Protein AF-A0A9D0QTM8-F1 (afdb_monomer)

Foldseek 3Di:
DVVVVVVVVLVVQLVVLVVQLVVLVVLLCCLVPPVLVVLVVVLVVQVVCVVVPNHDPVVSVVSVVVSVVSVVSSVVSVVSNVVSVVSNCVSVVNDDPPDD

Sequence (100 aa):
FTLHQQQLQVAAEIGRALSDYRRSAEQAVLFKSGIIPQASQTVASMLAGYQVNKVDFLNLVRSQITLYNYETQYWKALSESRQALARLVSAVGEEDIYEK

Structure (mmCIF, N/CA/C/O backbone):
data_AF-A0A9D0QTM8-F1
#
_entry.id   AF-A0A9D0QTM8-F1
#
loop_
_atom_site.group_PDB
_atom_site.id
_atom_site.type_symbol
_atom_site.label_atom_id
_atom_site.label_alt_id
_atom_site.label_comp_id
_atom_site.label_asym_id
_atom_site.label_entity_id
_atom_site.label_seq_id
_atom_site.pdbx_PDB_ins_code
_atom_site.Cartn_x
_atom_site.Cartn_y
_atom_site.Cartn_z
_atom_site.occupancy
_atom_site.B_iso_or_equiv
_atom_site.auth_seq_id
_atom_site.auth_comp_id
_atom_site.auth_asym_id
_atom_site.auth_atom_id
_atom_site.pdbx_PDB_model_num
ATOM 1 N N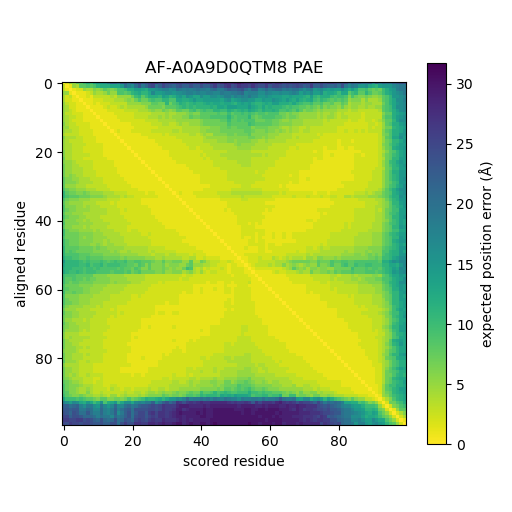 . PHE A 1 1 ? 32.689 6.610 -30.155 1.00 61.38 1 PHE A N 1
ATOM 2 C CA . PHE A 1 1 ? 32.700 6.572 -28.676 1.00 61.38 1 PHE A CA 1
ATOM 3 C C . PHE A 1 1 ? 31.358 6.964 -28.048 1.00 61.38 1 PHE A C 1
ATOM 5 O O . PHE A 1 1 ? 30.966 6.328 -27.083 1.00 61.38 1 PHE A O 1
ATOM 12 N N . THR A 1 2 ? 30.602 7.915 -28.610 1.00 79.94 2 THR A N 1
ATOM 13 C CA . THR A 1 2 ? 29.308 8.387 -28.067 1.00 79.94 2 THR A CA 1
ATOM 14 C C . THR A 1 2 ? 28.152 7.376 -28.147 1.00 79.94 2 THR A C 1
ATOM 16 O O . THR A 1 2 ? 27.378 7.276 -27.202 1.00 79.94 2 THR A O 1
ATOM 19 N N . LEU A 1 3 ? 28.059 6.575 -29.217 1.00 80.62 3 LEU A N 1
ATOM 20 C CA . LEU A 1 3 ? 26.964 5.604 -29.402 1.00 80.62 3 LEU A CA 1
ATOM 21 C C . LEU A 1 3 ? 26.935 4.502 -28.327 1.00 80.62 3 LEU A C 1
ATOM 23 O O . LEU A 1 3 ? 25.879 4.175 -27.796 1.00 80.62 3 LEU A O 1
ATOM 27 N N . HIS A 1 4 ? 28.099 3.950 -27.975 1.00 83.94 4 HIS A N 1
ATOM 28 C CA . HIS A 1 4 ? 28.196 2.909 -26.946 1.00 83.94 4 HIS A CA 1
ATOM 29 C C . HIS A 1 4 ? 27.778 3.439 -25.566 1.00 83.94 4 HIS A C 1
ATOM 31 O O . HIS A 1 4 ? 27.069 2.768 -24.823 1.00 83.94 4 HIS A O 1
ATOM 37 N N . GLN A 1 5 ? 28.154 4.680 -25.252 1.00 82.88 5 GLN A N 1
ATOM 38 C CA . GLN A 1 5 ? 27.746 5.346 -24.018 1.00 82.88 5 GLN A CA 1
ATOM 39 C C . GLN A 1 5 ? 26.228 5.584 -23.971 1.00 82.88 5 GLN A C 1
ATOM 41 O O . GLN A 1 5 ? 25.612 5.345 -22.936 1.00 82.88 5 GLN A O 1
ATOM 46 N N . GLN A 1 6 ? 25.618 5.988 -25.090 1.00 85.25 6 GLN A N 1
ATOM 47 C CA . GLN A 1 6 ? 24.163 6.142 -25.194 1.00 85.25 6 GLN A CA 1
ATOM 48 C C . GLN A 1 6 ? 23.426 4.809 -24.992 1.00 85.25 6 GLN A C 1
ATOM 50 O O . GLN A 1 6 ? 22.459 4.757 -24.239 1.00 85.25 6 GLN A O 1
ATOM 55 N N . GLN A 1 7 ? 23.914 3.715 -25.585 1.00 85.56 7 GLN A N 1
ATOM 56 C CA . GLN A 1 7 ? 23.328 2.381 -25.394 1.00 85.56 7 GLN A CA 1
ATOM 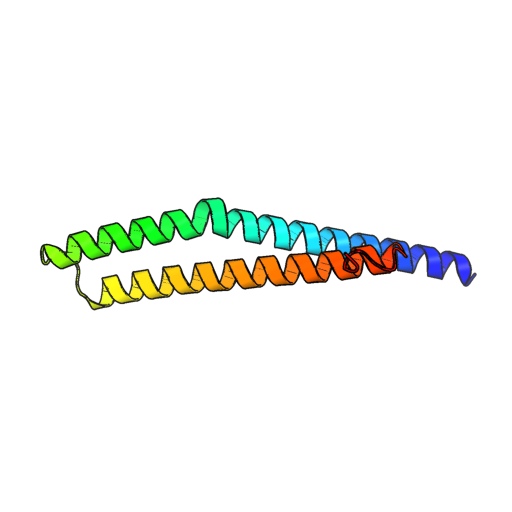57 C C . GLN A 1 7 ? 23.399 1.912 -23.935 1.00 85.56 7 GLN A C 1
ATOM 59 O O . GLN A 1 7 ? 22.414 1.403 -23.400 1.00 85.56 7 GLN A O 1
ATOM 64 N N . LEU A 1 8 ? 24.541 2.117 -23.271 1.00 88.44 8 LEU A N 1
ATOM 65 C CA . LEU A 1 8 ? 24.697 1.792 -21.851 1.00 88.44 8 LEU A CA 1
ATOM 66 C C . LEU A 1 8 ? 23.765 2.630 -20.966 1.00 88.44 8 LEU A C 1
ATOM 68 O O . LEU A 1 8 ? 23.204 2.112 -20.001 1.00 88.44 8 LEU A O 1
ATOM 72 N N . GLN A 1 9 ? 23.574 3.907 -21.301 1.00 88.25 9 GLN A N 1
ATOM 73 C CA . GLN A 1 9 ? 22.690 4.804 -20.561 1.00 88.25 9 GLN A CA 1
ATOM 74 C C . GLN A 1 9 ? 21.223 4.363 -20.651 1.00 88.25 9 GLN A C 1
ATOM 76 O O . GLN A 1 9 ? 20.568 4.261 -19.613 1.00 88.25 9 GLN A O 1
ATOM 81 N N . VAL A 1 10 ? 20.743 4.032 -21.853 1.00 88.50 10 VAL A N 1
ATOM 82 C CA . VAL A 1 10 ? 19.377 3.528 -22.076 1.00 88.50 10 VAL A CA 1
ATOM 83 C C . VAL A 1 10 ? 19.160 2.197 -21.355 1.00 88.50 10 VAL A C 1
ATOM 85 O O . VAL A 1 10 ? 18.186 2.040 -20.624 1.00 88.50 10 VAL A O 1
ATOM 88 N N . ALA A 1 11 ? 20.100 1.252 -21.465 1.00 89.25 11 ALA A N 1
ATOM 89 C CA . ALA A 1 11 ? 19.999 -0.031 -20.767 1.00 89.25 11 ALA A CA 1
ATOM 90 C C . ALA A 1 11 ? 19.931 0.140 -19.235 1.00 89.25 11 ALA A C 1
ATOM 92 O O . ALA A 1 11 ? 19.140 -0.523 -18.560 1.00 89.25 11 ALA A O 1
ATOM 93 N N . ALA A 1 12 ? 20.724 1.062 -18.680 1.00 91.38 12 ALA A N 1
ATOM 94 C CA . ALA A 1 12 ? 20.697 1.380 -17.256 1.00 91.38 12 ALA A CA 1
ATOM 95 C C . ALA A 1 12 ? 19.400 2.087 -16.824 1.00 91.38 12 ALA A C 1
ATOM 97 O O . ALA A 1 12 ? 18.970 1.944 -15.679 1.00 91.38 12 ALA A O 1
ATOM 98 N N . GLU A 1 13 ? 18.792 2.889 -17.694 1.00 89.62 13 GLU A N 1
ATOM 99 C CA . GLU A 1 13 ? 17.504 3.540 -17.448 1.00 89.62 13 GLU A CA 1
ATOM 100 C C . GLU A 1 13 ? 16.347 2.535 -17.450 1.00 89.62 13 GLU A C 1
ATOM 102 O O . GLU A 1 13 ? 15.600 2.476 -16.473 1.00 89.62 13 GLU A O 1
ATOM 107 N N . ILE A 1 14 ? 16.281 1.662 -18.461 1.00 91.56 14 ILE A N 1
ATOM 108 C CA . ILE A 1 14 ? 15.313 0.558 -18.544 1.00 91.56 14 ILE A CA 1
ATOM 109 C C . ILE A 1 14 ? 15.417 -0.341 -17.308 1.00 91.56 14 ILE A C 1
ATOM 111 O O . ILE A 1 14 ? 14.411 -0.645 -16.666 1.00 91.56 14 ILE A O 1
ATOM 115 N N . GLY A 1 15 ? 16.638 -0.738 -16.929 1.00 92.81 15 GLY A N 1
ATOM 116 C CA . GLY A 1 15 ? 16.866 -1.584 -15.757 1.00 92.81 15 GLY A CA 1
ATOM 117 C C . GLY A 1 15 ? 16.377 -0.946 -14.452 1.00 92.81 15 GLY A C 1
ATOM 118 O O . GLY A 1 15 ? 15.758 -1.620 -13.625 1.00 92.81 15 GLY A O 1
ATOM 119 N N . ARG A 1 16 ? 16.597 0.365 -14.280 1.00 93.50 16 ARG A N 1
ATOM 120 C CA . ARG A 1 16 ? 16.100 1.121 -13.120 1.00 93.50 16 ARG A CA 1
ATOM 121 C C . ARG A 1 16 ? 14.577 1.216 -13.118 1.00 93.50 16 ARG A C 1
ATOM 123 O O . ARG A 1 16 ? 13.963 0.862 -12.114 1.00 93.50 16 ARG A O 1
ATOM 130 N N . ALA A 1 17 ? 13.972 1.607 -14.239 1.00 92.75 17 ALA A N 1
ATOM 131 C CA . ALA A 1 17 ? 12.522 1.736 -14.361 1.00 92.75 17 ALA A CA 1
ATOM 132 C C . ALA A 1 17 ? 11.798 0.401 -14.110 1.00 92.75 17 ALA A C 1
ATOM 134 O O . ALA A 1 17 ? 10.799 0.364 -13.392 1.00 92.75 17 ALA A O 1
ATOM 135 N N . LEU A 1 18 ? 12.344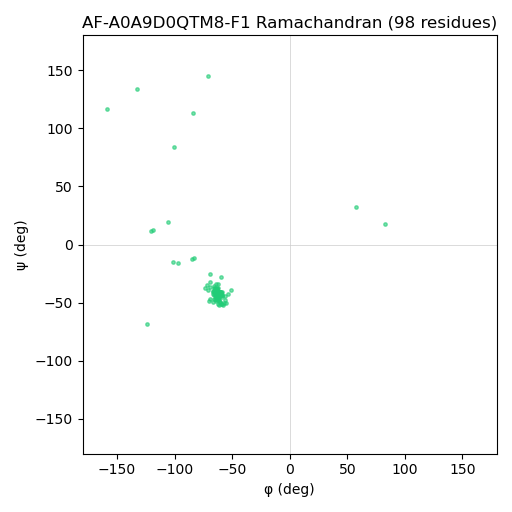 -0.710 -14.618 1.00 94.81 18 LEU A N 1
ATOM 136 C CA . LEU A 1 18 ? 11.810 -2.051 -14.381 1.00 94.81 18 LEU A CA 1
ATOM 137 C C . LEU A 1 18 ? 11.907 -2.468 -12.907 1.00 94.81 18 LEU A C 1
ATOM 139 O O . LEU A 1 18 ? 10.958 -3.035 -12.364 1.00 94.81 18 LEU A O 1
ATOM 143 N N . SER A 1 19 ? 13.043 -2.199 -12.259 1.00 97.19 19 SER A N 1
ATOM 144 C CA . SER A 1 19 ? 13.236 -2.494 -10.834 1.00 97.19 19 SER A CA 1
ATOM 145 C C . SER A 1 19 ? 12.258 -1.703 -9.960 1.00 97.19 19 SER A C 1
ATOM 147 O O . SER A 1 19 ? 11.581 -2.274 -9.102 1.00 97.19 19 SER A O 1
ATOM 149 N N . ASP A 1 20 ? 12.109 -0.403 -10.231 1.00 96.25 20 ASP A N 1
ATOM 150 C CA . ASP A 1 20 ? 11.169 0.463 -9.518 1.00 96.25 20 ASP A CA 1
ATOM 151 C C . ASP A 1 20 ? 9.714 0.029 -9.723 1.00 96.25 20 ASP A C 1
ATOM 153 O O . ASP A 1 20 ? 8.943 -0.010 -8.758 1.00 96.25 20 ASP A O 1
ATOM 157 N N . TYR A 1 21 ? 9.342 -0.345 -10.953 1.00 97.75 21 TYR A N 1
ATOM 158 C CA . TYR A 1 21 ? 8.016 -0.873 -11.267 1.00 97.75 21 TYR A CA 1
ATOM 159 C C . TYR A 1 21 ? 7.710 -2.142 -10.472 1.00 97.75 21 TYR A C 1
ATOM 161 O O . TYR A 1 21 ? 6.674 -2.209 -9.812 1.00 97.75 21 TYR A O 1
ATOM 169 N N . ARG A 1 22 ? 8.618 -3.128 -10.493 1.00 98.00 22 ARG A N 1
ATOM 170 C CA . ARG A 1 22 ? 8.437 -4.399 -9.776 1.00 98.00 22 ARG A CA 1
ATOM 171 C C . ARG A 1 22 ? 8.296 -4.179 -8.277 1.00 98.00 22 ARG A C 1
ATOM 173 O O . ARG A 1 22 ? 7.320 -4.636 -7.692 1.00 98.00 22 ARG A O 1
ATOM 180 N N . ARG A 1 23 ? 9.206 -3.403 -7.677 1.00 98.38 23 ARG A N 1
ATOM 181 C CA . ARG A 1 23 ? 9.188 -3.106 -6.237 1.00 98.38 23 ARG A CA 1
ATOM 182 C C . ARG A 1 23 ? 7.856 -2.496 -5.798 1.00 98.38 23 ARG A C 1
ATOM 184 O O . ARG A 1 23 ? 7.249 -2.947 -4.832 1.00 98.38 23 ARG A O 1
ATOM 191 N N . SER A 1 24 ? 7.408 -1.460 -6.499 1.00 98.12 24 SER A N 1
ATOM 192 C CA . SER A 1 24 ? 6.176 -0.739 -6.156 1.00 98.12 24 SER A CA 1
ATOM 193 C C . SER A 1 24 ? 4.911 -1.553 -6.459 1.00 98.12 24 SER A C 1
ATOM 195 O O . SER A 1 24 ? 3.956 -1.503 -5.683 1.00 98.12 24 SER A O 1
ATOM 197 N N . ALA A 1 25 ? 4.912 -2.363 -7.524 1.00 98.31 25 ALA A N 1
ATOM 198 C CA . ALA A 1 25 ? 3.825 -3.292 -7.831 1.00 98.31 25 ALA A CA 1
ATOM 199 C C . ALA A 1 25 ? 3.676 -4.366 -6.743 1.00 98.31 25 ALA A C 1
ATOM 201 O O . ALA A 1 25 ? 2.577 -4.581 -6.234 1.00 98.31 25 ALA A O 1
ATOM 202 N N . GLU A 1 26 ? 4.779 -5.003 -6.343 1.00 98.44 26 GLU A N 1
ATOM 203 C CA . GLU A 1 26 ? 4.799 -5.999 -5.267 1.00 98.44 26 GLU A CA 1
ATOM 204 C C . GLU A 1 26 ? 4.340 -5.391 -3.938 1.00 98.44 26 GLU A C 1
ATOM 206 O O . GLU A 1 26 ? 3.522 -5.981 -3.233 1.00 98.44 26 GLU A O 1
ATOM 211 N N . GLN A 1 27 ? 4.784 -4.171 -3.626 1.00 98.44 27 GLN A N 1
ATOM 212 C CA . GLN A 1 27 ? 4.344 -3.452 -2.434 1.00 98.44 27 GLN A CA 1
ATOM 213 C C . GLN A 1 27 ? 2.834 -3.163 -2.454 1.00 98.44 27 GLN A C 1
ATOM 215 O O . GLN A 1 27 ? 2.157 -3.357 -1.442 1.00 98.44 27 GLN A O 1
ATOM 220 N N . ALA A 1 28 ? 2.280 -2.757 -3.599 1.00 98.69 28 ALA A N 1
ATOM 221 C CA . ALA A 1 28 ? 0.839 -2.572 -3.750 1.00 98.69 28 ALA A CA 1
ATOM 222 C C . ALA A 1 28 ? 0.074 -3.895 -3.556 1.00 98.69 28 ALA A C 1
ATOM 224 O O . ALA A 1 28 ? -0.952 -3.921 -2.872 1.00 98.69 28 ALA A O 1
ATOM 225 N N . VAL A 1 29 ? 0.582 -5.006 -4.098 1.00 98.69 29 VAL A N 1
ATOM 226 C CA . VAL A 1 29 ? -0.009 -6.338 -3.890 1.00 98.69 29 VAL A CA 1
ATOM 227 C C . VAL A 1 29 ? -0.002 -6.708 -2.408 1.00 98.69 29 VAL A C 1
ATOM 229 O O . VAL A 1 29 ? -1.056 -7.048 -1.879 1.00 98.69 29 VAL A O 1
ATOM 232 N N . LEU A 1 30 ? 1.131 -6.560 -1.715 1.00 98.62 30 LEU A N 1
ATOM 233 C CA . LEU A 1 30 ? 1.262 -6.868 -0.285 1.00 98.62 30 LEU A CA 1
ATOM 234 C C . LEU A 1 30 ? 0.261 -6.097 0.580 1.00 98.62 30 LEU A C 1
ATOM 236 O O . LEU A 1 30 ? -0.374 -6.682 1.466 1.00 98.62 30 LEU A O 1
ATOM 240 N N . PHE A 1 31 ? 0.078 -4.798 0.317 1.00 98.75 31 PHE A N 1
ATOM 241 C CA . PHE A 1 31 ? -0.934 -4.029 1.033 1.00 98.75 31 PHE A CA 1
ATOM 242 C C . PHE A 1 31 ? -2.342 -4.550 0.751 1.00 98.75 31 PHE A C 1
ATOM 244 O O . PHE A 1 31 ? -3.097 -4.790 1.692 1.00 98.75 31 PHE A O 1
ATOM 251 N N . LYS A 1 32 ? -2.684 -4.768 -0.524 1.00 98.62 32 LYS A N 1
ATOM 252 C CA . LYS A 1 32 ? -4.030 -5.171 -0.945 1.00 98.62 32 LYS A CA 1
ATOM 253 C C . LYS A 1 32 ? -4.426 -6.562 -0.454 1.00 98.62 32 LYS A C 1
ATOM 255 O O . LYS A 1 32 ? -5.566 -6.752 -0.045 1.00 98.62 32 LYS A O 1
ATOM 260 N N . SER A 1 33 ? -3.523 -7.538 -0.539 1.00 98.12 33 SER A N 1
ATOM 261 C CA . SER A 1 33 ? -3.842 -8.948 -0.285 1.00 98.12 33 SER A CA 1
ATOM 262 C C . SER A 1 33 ? -3.508 -9.417 1.129 1.00 98.12 33 SER A C 1
ATOM 264 O O . SER A 1 33 ? -3.969 -10.481 1.527 1.00 98.12 33 SER A O 1
ATOM 266 N N . GLY A 1 34 ? -2.698 -8.664 1.877 1.00 98.12 34 GLY A N 1
ATOM 267 C CA . GLY A 1 34 ? -2.251 -9.051 3.215 1.00 98.12 34 GLY A CA 1
ATOM 268 C C . GLY A 1 34 ? -2.574 -8.003 4.269 1.00 98.12 34 GLY A C 1
ATOM 269 O O . GLY A 1 34 ? -3.416 -8.228 5.136 1.00 98.12 34 GLY A O 1
ATOM 270 N N . ILE A 1 35 ? -1.905 -6.852 4.193 1.00 98.69 35 ILE A N 1
ATOM 271 C CA . ILE A 1 35 ? -1.864 -5.883 5.298 1.00 98.69 35 ILE A CA 1
ATOM 272 C C . ILE A 1 35 ? -3.224 -5.212 5.527 1.00 98.69 35 ILE A C 1
ATOM 274 O O . ILE A 1 35 ? -3.677 -5.144 6.668 1.00 98.69 35 ILE A O 1
ATOM 278 N N . ILE A 1 36 ? -3.896 -4.745 4.468 1.00 98.81 36 ILE A N 1
ATOM 279 C CA . ILE A 1 36 ? -5.214 -4.102 4.583 1.00 98.81 36 ILE A CA 1
ATOM 280 C C . ILE A 1 36 ? -6.247 -5.090 5.147 1.00 98.81 36 I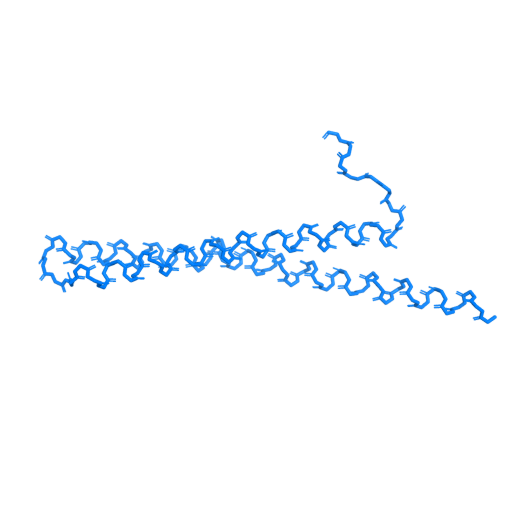LE A C 1
ATOM 282 O O . ILE A 1 36 ? -6.842 -4.760 6.171 1.00 98.81 36 ILE A O 1
ATOM 286 N N . PRO A 1 37 ? -6.410 -6.319 4.606 1.00 98.81 37 PRO A N 1
ATOM 287 C CA . PRO A 1 37 ? -7.311 -7.311 5.199 1.00 98.81 37 PRO A CA 1
ATOM 288 C C . PRO A 1 37 ? -7.048 -7.587 6.688 1.00 98.81 37 PRO A C 1
ATOM 290 O O . PRO A 1 37 ? -7.985 -7.645 7.486 1.00 98.81 37 PRO A O 1
ATOM 293 N N . GLN A 1 38 ? -5.780 -7.715 7.090 1.00 98.75 38 GLN A N 1
ATOM 294 C CA . 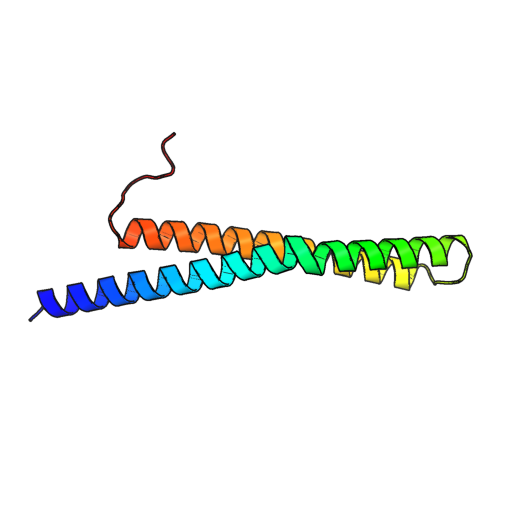GLN A 1 38 ? -5.402 -7.949 8.490 1.00 98.75 38 GLN A CA 1
ATOM 295 C C . GLN A 1 38 ? -5.732 -6.748 9.390 1.00 98.75 38 GLN A C 1
ATOM 297 O O . GLN A 1 38 ? -6.241 -6.913 10.505 1.00 98.75 38 GLN A O 1
ATOM 302 N N . ALA A 1 39 ? -5.484 -5.530 8.909 1.00 98.75 39 ALA A N 1
ATOM 303 C CA . ALA A 1 39 ? -5.830 -4.308 9.623 1.00 98.75 39 ALA A CA 1
ATOM 304 C C . ALA A 1 39 ? -7.352 -4.138 9.746 1.00 98.75 39 ALA A C 1
ATOM 306 O O . ALA A 1 39 ? -7.837 -3.800 10.824 1.00 98.75 39 ALA A O 1
ATOM 307 N N . SER A 1 40 ? -8.122 -4.462 8.702 1.00 98.75 40 SER A N 1
ATOM 308 C CA . SER A 1 40 ? -9.588 -4.487 8.756 1.00 98.75 40 SER A CA 1
ATOM 309 C C . SER A 1 40 ? -10.104 -5.487 9.789 1.00 98.75 40 SER A C 1
ATOM 311 O O . SER A 1 40 ? -10.984 -5.148 10.579 1.00 98.75 40 SER A O 1
ATOM 313 N N . GLN A 1 41 ? -9.518 -6.687 9.857 1.00 98.75 41 GLN A N 1
ATOM 314 C CA . GLN A 1 41 ? -9.866 -7.667 10.889 1.00 98.75 41 GLN A CA 1
ATOM 315 C C . GLN A 1 41 ? -9.545 -7.150 12.298 1.00 98.75 41 GLN A C 1
ATOM 317 O O . GLN A 1 41 ? -10.311 -7.375 13.234 1.00 98.75 41 GLN A O 1
ATOM 322 N N . THR A 1 42 ? -8.435 -6.426 12.454 1.00 98.56 42 THR A N 1
ATOM 323 C CA . THR A 1 42 ? -8.065 -5.797 13.729 1.00 98.56 42 THR A CA 1
ATOM 324 C C . THR A 1 42 ? -9.103 -4.763 14.155 1.00 98.56 42 THR A C 1
ATOM 326 O O . THR A 1 42 ? -9.564 -4.802 15.294 1.00 98.56 42 THR A O 1
ATOM 329 N N . VAL A 1 43 ? -9.524 -3.886 13.241 1.00 98.69 43 VAL A N 1
ATOM 330 C CA . VAL A 1 43 ? -10.592 -2.908 13.493 1.00 98.69 43 VAL A CA 1
ATOM 331 C C . VAL A 1 43 ? -11.892 -3.607 13.891 1.00 98.69 43 VAL A C 1
ATOM 333 O O . VAL A 1 43 ? -12.513 -3.213 14.876 1.00 98.69 43 VAL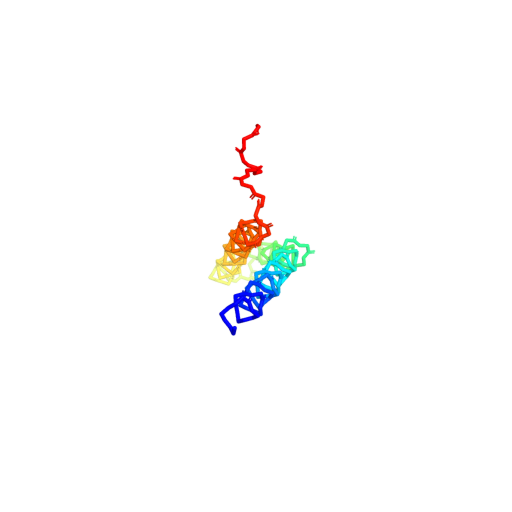 A O 1
ATOM 336 N N . ALA A 1 44 ? -12.283 -4.672 13.184 1.00 98.62 44 ALA A N 1
ATOM 337 C CA . ALA A 1 44 ? -13.497 -5.427 13.493 1.00 98.62 44 ALA A CA 1
ATOM 338 C C . ALA A 1 44 ? -13.465 -6.022 14.913 1.00 98.62 44 ALA A C 1
ATOM 340 O O . ALA A 1 44 ? -14.436 -5.900 15.661 1.00 98.62 44 ALA A O 1
ATOM 341 N N . SER A 1 45 ? -12.330 -6.597 15.323 1.00 98.25 45 SER A N 1
ATOM 342 C CA . SER A 1 45 ? -12.134 -7.115 16.683 1.00 98.25 45 SER A CA 1
ATOM 343 C C . SER A 1 45 ? -12.183 -6.006 17.740 1.00 98.25 45 SER A C 1
ATOM 345 O O . SER A 1 45 ? -12.807 -6.178 18.789 1.00 98.25 45 SER A O 1
ATOM 347 N N . MET A 1 46 ? -11.565 -4.852 17.466 1.00 98.12 46 MET A N 1
ATOM 348 C CA . MET A 1 46 ? -11.596 -3.693 18.366 1.00 98.12 46 MET A CA 1
ATOM 349 C C . MET A 1 46 ? -13.014 -3.127 18.507 1.00 98.12 46 MET A C 1
ATOM 351 O O . MET A 1 46 ? -13.417 -2.756 19.609 1.00 98.12 46 MET A O 1
ATOM 355 N N . LEU A 1 47 ? -13.789 -3.102 17.419 1.00 98.25 47 LEU A N 1
ATOM 356 C CA . LEU A 1 47 ? -15.177 -2.647 17.418 1.00 98.25 47 LEU A CA 1
ATOM 357 C C . LEU A 1 47 ? -16.063 -3.575 18.251 1.00 98.25 47 LEU A C 1
ATOM 359 O O . LEU A 1 47 ? -16.810 -3.096 19.103 1.00 98.25 47 LEU A O 1
ATOM 363 N N . ALA A 1 48 ? -15.937 -4.891 18.057 1.00 98.25 48 ALA A N 1
ATOM 364 C CA . ALA A 1 48 ? -16.653 -5.878 18.860 1.00 98.25 48 ALA A CA 1
ATOM 365 C C . ALA A 1 48 ? -16.303 -5.743 20.352 1.00 98.25 48 ALA A C 1
ATOM 367 O O . ALA A 1 48 ? -17.193 -5.729 21.198 1.00 98.25 48 ALA A O 1
ATOM 368 N N . GLY A 1 49 ? -15.017 -5.564 20.680 1.00 97.38 49 GLY A N 1
ATOM 369 C CA . GLY A 1 49 ? -14.563 -5.323 22.050 1.00 97.38 49 GLY A CA 1
ATOM 370 C C . GLY A 1 49 ? -15.129 -4.037 22.656 1.00 97.38 49 GLY A C 1
ATOM 371 O O . GLY A 1 49 ? -15.539 -4.039 23.814 1.00 97.38 49 GLY A O 1
ATOM 372 N N . TYR A 1 50 ? -15.207 -2.953 21.88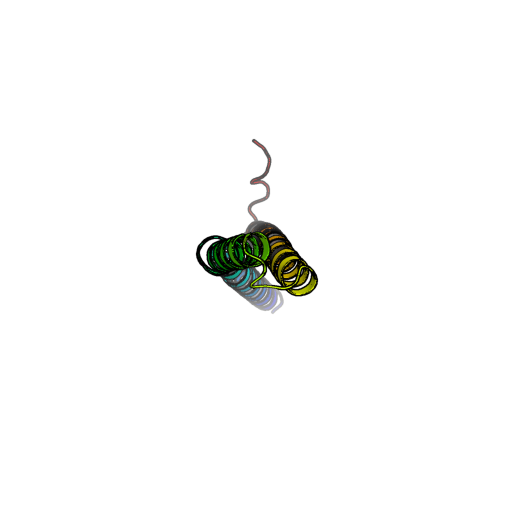3 1.00 96.56 50 TYR A N 1
ATOM 373 C CA . TYR A 1 50 ? -15.799 -1.690 22.329 1.00 96.56 50 TYR A CA 1
ATOM 374 C C . TYR A 1 50 ? -17.296 -1.831 22.637 1.00 96.56 50 TYR A C 1
ATOM 376 O O . TYR A 1 50 ? -17.752 -1.373 23.683 1.00 96.56 50 TYR A O 1
ATOM 384 N N . GLN A 1 51 ? -18.051 -2.536 21.787 1.00 96.56 51 GLN A N 1
ATOM 385 C CA . GLN A 1 51 ? -19.494 -2.761 21.969 1.00 96.56 51 GLN A CA 1
ATOM 386 C C . GLN A 1 51 ? -19.841 -3.493 23.273 1.00 96.56 51 GLN A C 1
ATOM 388 O O . GLN A 1 51 ? -20.920 -3.287 23.822 1.00 96.56 51 GLN A O 1
ATOM 393 N N . VAL A 1 52 ? -18.925 -4.319 23.786 1.00 96.94 52 VAL A N 1
ATOM 394 C CA . VAL A 1 52 ? -19.073 -5.020 25.072 1.00 96.94 52 VAL A CA 1
ATOM 395 C C . VAL A 1 52 ? -18.206 -4.424 26.189 1.00 96.94 52 VAL A C 1
ATOM 397 O O . VAL A 1 52 ? -17.951 -5.086 27.196 1.00 96.94 52 VAL A O 1
ATOM 400 N N . ASN A 1 53 ? -17.751 -3.176 26.024 1.00 93.25 53 ASN A N 1
ATOM 401 C CA . ASN A 1 53 ? -16.977 -2.411 27.007 1.00 93.25 53 ASN A CA 1
ATOM 402 C C . ASN A 1 53 ? -15.661 -3.094 27.452 1.00 93.25 53 ASN A C 1
ATOM 404 O O . ASN A 1 53 ? -15.236 -2.992 28.602 1.00 93.25 53 ASN A O 1
ATOM 408 N N . LYS A 1 54 ? -15.033 -3.849 26.541 1.00 93.69 54 LYS A N 1
ATOM 409 C CA . LYS A 1 54 ? -13.742 -4.541 26.727 1.00 93.69 54 LYS A CA 1
ATOM 410 C C . LYS A 1 54 ? -12.561 -3.815 26.080 1.00 93.69 54 LYS A C 1
ATOM 412 O O . LYS A 1 54 ? -11.420 -4.155 26.376 1.00 93.69 54 LYS A O 1
ATOM 417 N N . VAL A 1 55 ? -12.821 -2.854 25.195 1.00 92.56 55 VAL A N 1
ATOM 418 C CA . VAL A 1 55 ? -11.811 -2.032 24.512 1.00 92.56 55 VAL A CA 1
ATOM 419 C C . VAL A 1 55 ? -12.235 -0.571 24.594 1.00 92.56 55 VAL A C 1
ATOM 421 O O . VAL A 1 55 ? -13.382 -0.249 24.302 1.00 92.56 55 VAL A O 1
ATOM 424 N N . ASP A 1 56 ? -11.309 0.320 24.942 1.00 96.31 56 ASP A N 1
ATOM 425 C CA . ASP A 1 56 ? -11.571 1.760 24.970 1.00 96.31 56 ASP A CA 1
ATOM 426 C C . ASP A 1 56 ? -11.722 2.353 23.562 1.00 96.31 56 ASP A C 1
ATOM 428 O O . ASP A 1 56 ? -10.988 1.998 22.633 1.00 96.31 56 ASP A O 1
ATOM 432 N N . PHE A 1 57 ? -12.601 3.351 23.424 1.00 96.31 57 PHE A N 1
ATOM 433 C CA . PHE A 1 57 ? -12.857 4.051 22.157 1.00 96.31 57 PHE A CA 1
ATOM 434 C C . PHE A 1 57 ? -11.575 4.553 21.470 1.00 96.31 57 PHE A C 1
ATOM 436 O O . PHE A 1 57 ? -11.429 4.438 20.254 1.00 96.31 57 PHE A O 1
ATOM 443 N N . LEU A 1 58 ? -10.601 5.057 22.238 1.00 97.69 58 LEU A N 1
ATOM 444 C CA . LEU A 1 58 ? -9.346 5.569 21.682 1.00 97.69 58 LEU A CA 1
ATOM 445 C C . LEU A 1 58 ? -8.516 4.475 20.989 1.00 97.69 58 LEU A C 1
ATOM 447 O O . LEU A 1 58 ? -7.855 4.750 19.987 1.00 97.69 58 LEU A O 1
ATOM 451 N N . ASN A 1 59 ? -8.558 3.235 21.481 1.00 96.81 59 ASN A N 1
ATOM 452 C CA . ASN A 1 59 ? -7.855 2.114 20.854 1.00 96.81 59 ASN A CA 1
ATOM 453 C C . ASN A 1 59 ? -8.552 1.668 19.562 1.00 96.81 59 ASN A C 1
ATOM 455 O O . ASN A 1 59 ? -7.872 1.407 18.567 1.00 96.81 59 ASN A O 1
ATOM 459 N N . LEU A 1 60 ? -9.889 1.685 19.533 1.00 97.94 60 LEU A N 1
ATOM 460 C CA . LEU A 1 60 ? -10.657 1.480 18.303 1.00 97.94 60 LEU A CA 1
ATOM 461 C C . LEU A 1 60 ? -10.298 2.535 17.245 1.00 97.94 60 LEU A C 1
ATOM 463 O O . LEU A 1 60 ? -9.912 2.176 16.133 1.00 97.94 60 LEU A O 1
ATOM 467 N N . VAL A 1 61 ? -10.322 3.824 17.598 1.00 98.44 61 VAL A N 1
ATOM 468 C CA . VAL A 1 61 ? -9.962 4.912 16.671 1.00 98.44 61 VAL A CA 1
ATOM 469 C C . VAL A 1 61 ? -8.524 4.777 16.167 1.00 98.44 61 VAL A C 1
ATOM 471 O O . VAL A 1 61 ? -8.283 4.915 14.969 1.00 98.44 61 VAL A O 1
ATOM 474 N N . ARG A 1 62 ? -7.564 4.444 17.038 1.00 98.62 62 ARG A N 1
ATOM 475 C CA . ARG A 1 62 ? -6.175 4.183 16.622 1.00 98.62 62 ARG A CA 1
ATOM 476 C C . ARG A 1 62 ? -6.087 3.048 15.603 1.00 98.62 62 ARG A C 1
ATOM 478 O O . ARG A 1 62 ? -5.377 3.194 14.613 1.00 98.62 62 ARG A O 1
ATOM 485 N N . SER A 1 63 ? -6.819 1.950 15.805 1.00 98.38 63 SER A N 1
ATOM 486 C CA . SER A 1 63 ? -6.840 0.841 14.841 1.00 98.38 63 SER A CA 1
ATOM 487 C C . SER A 1 63 ? -7.413 1.265 13.483 1.00 98.38 63 SER A C 1
ATOM 489 O O . SER A 1 63 ? -6.862 0.901 12.445 1.00 98.38 63 SER A O 1
ATOM 491 N N . GLN A 1 64 ? -8.449 2.111 13.485 1.00 98.62 64 GLN A N 1
ATOM 492 C CA . GLN A 1 64 ? -9.058 2.646 12.269 1.00 98.62 64 GLN A CA 1
ATOM 493 C C . GLN A 1 64 ? -8.108 3.587 11.512 1.00 98.62 64 GLN A C 1
ATOM 495 O O . GLN A 1 64 ? -7.989 3.489 10.293 1.00 98.62 64 GLN A O 1
ATOM 500 N N . ILE A 1 65 ? -7.392 4.464 12.225 1.00 98.75 65 ILE A N 1
ATOM 501 C CA . ILE A 1 65 ? -6.363 5.335 11.635 1.00 98.75 65 ILE A CA 1
ATOM 502 C C . ILE A 1 65 ? -5.258 4.491 10.993 1.00 98.75 65 ILE A C 1
ATOM 504 O O . ILE A 1 65 ? -4.831 4.775 9.876 1.00 98.75 65 ILE A O 1
ATOM 508 N N . THR A 1 66 ? -4.814 3.430 11.667 1.00 98.75 66 THR A N 1
ATOM 509 C CA . THR A 1 66 ? -3.810 2.511 11.120 1.00 98.75 66 THR A CA 1
ATOM 510 C C . THR A 1 66 ? -4.293 1.835 9.833 1.00 98.75 66 THR A C 1
ATOM 512 O O . THR A 1 66 ? -3.535 1.791 8.865 1.00 98.75 66 THR A O 1
ATOM 515 N N . LEU A 1 67 ? -5.551 1.379 9.774 1.00 98.88 67 LEU A N 1
ATOM 516 C CA . LEU A 1 67 ? -6.144 0.844 8.543 1.00 98.88 67 LEU A CA 1
ATOM 517 C C . LEU A 1 67 ? -6.100 1.874 7.401 1.00 98.88 67 LEU A C 1
ATOM 519 O O . LEU A 1 67 ? -5.571 1.572 6.331 1.00 98.88 67 LEU A O 1
ATOM 523 N N . TYR A 1 68 ? -6.552 3.106 7.643 1.00 98.88 68 TYR A N 1
ATOM 524 C CA . TYR A 1 68 ? -6.521 4.170 6.631 1.00 98.88 68 TYR A CA 1
ATOM 525 C C . TYR A 1 68 ? -5.101 4.530 6.176 1.00 98.88 68 TYR A C 1
ATOM 527 O O . TYR A 1 68 ? -4.867 4.815 4.997 1.00 98.88 68 TYR A O 1
ATOM 535 N N . ASN A 1 69 ? -4.120 4.465 7.076 1.00 98.81 69 ASN A N 1
ATOM 536 C CA . ASN A 1 69 ? -2.718 4.660 6.718 1.00 98.81 69 ASN A CA 1
ATOM 537 C C . ASN A 1 69 ? -2.209 3.560 5.778 1.00 98.81 69 ASN A C 1
ATOM 539 O O . ASN A 1 69 ? -1.423 3.849 4.875 1.00 98.81 69 ASN A O 1
ATOM 543 N N . TYR A 1 70 ? -2.633 2.307 5.958 1.00 98.81 70 TYR A N 1
ATOM 544 C CA . TYR A 1 70 ? -2.280 1.222 5.039 1.00 98.81 70 TYR A CA 1
ATOM 545 C C . TYR A 1 70 ? -2.983 1.349 3.687 1.00 98.81 70 TYR A C 1
ATOM 547 O O . TYR A 1 70 ? -2.344 1.152 2.655 1.00 98.81 70 TYR A O 1
ATOM 555 N N . GLU A 1 71 ? -4.251 1.757 3.662 1.00 98.81 71 GLU A N 1
ATOM 556 C CA . GLU A 1 71 ? -4.968 2.057 2.414 1.00 98.81 71 GLU A CA 1
ATOM 557 C C . GLU A 1 71 ? -4.296 3.195 1.634 1.00 98.81 71 GLU A C 1
ATOM 559 O O . GLU A 1 71 ? -4.084 3.093 0.426 1.00 98.81 71 GLU A O 1
ATOM 564 N N . THR A 1 72 ? -3.870 4.252 2.326 1.00 98.81 72 THR A N 1
ATOM 565 C CA . THR A 1 72 ? -3.120 5.359 1.714 1.00 98.81 72 THR A CA 1
ATOM 566 C C . THR A 1 72 ? -1.788 4.880 1.132 1.00 98.81 72 THR A C 1
ATOM 568 O O . THR A 1 72 ? -1.424 5.249 0.013 1.00 98.81 72 THR A O 1
ATOM 571 N N . GLN A 1 73 ? -1.060 4.024 1.856 1.00 98.69 73 GLN A N 1
ATOM 572 C CA . GLN A 1 73 ? 0.200 3.453 1.372 1.00 98.69 73 GLN A CA 1
ATOM 573 C C . GLN A 1 73 ? 0.005 2.533 0.162 1.00 98.69 73 GLN A C 1
ATOM 575 O O . GLN A 1 73 ? 0.826 2.568 -0.753 1.00 98.69 73 GLN A O 1
ATOM 580 N N . TYR A 1 74 ? -1.092 1.773 0.107 1.00 98.81 74 TYR A N 1
ATOM 581 C CA . TYR A 1 74 ? -1.466 1.003 -1.079 1.00 98.81 74 TYR A CA 1
ATOM 582 C C . TYR A 1 74 ? -1.627 1.901 -2.305 1.00 98.81 74 TYR A C 1
ATOM 584 O O . TYR A 1 74 ? -1.008 1.649 -3.340 1.00 98.81 74 TYR A O 1
ATOM 592 N N . TRP A 1 75 ? -2.420 2.969 -2.190 1.00 98.62 75 TRP A N 1
ATOM 593 C CA . TRP A 1 75 ? -2.652 3.883 -3.307 1.00 98.62 75 TRP A CA 1
ATOM 594 C C . TRP A 1 75 ? -1.373 4.585 -3.753 1.00 98.62 75 TRP A C 1
ATOM 596 O O . TRP A 1 75 ? -1.147 4.747 -4.954 1.00 98.62 75 TRP A O 1
ATOM 606 N N . LYS A 1 76 ? -0.503 4.940 -2.803 1.00 98.56 76 LYS A N 1
ATOM 607 C CA . LYS A 1 76 ? 0.819 5.492 -3.100 1.00 98.56 76 LYS A CA 1
ATOM 608 C C . LYS A 1 76 ? 1.678 4.499 -3.888 1.00 98.56 76 LYS A C 1
ATOM 610 O O . LYS A 1 76 ? 2.155 4.854 -4.961 1.00 98.56 76 LYS A O 1
ATOM 615 N N . ALA A 1 77 ? 1.810 3.260 -3.414 1.00 98.38 77 ALA A N 1
ATOM 616 C CA . ALA A 1 77 ? 2.588 2.221 -4.091 1.00 98.38 77 ALA A CA 1
ATOM 617 C C . ALA A 1 77 ? 2.038 1.906 -5.494 1.00 98.38 77 ALA A C 1
ATOM 619 O O . ALA A 1 77 ? 2.797 1.780 -6.454 1.00 98.38 77 ALA A O 1
ATOM 620 N N . LEU A 1 78 ? 0.712 1.854 -5.648 1.00 98.50 78 LEU A N 1
ATOM 621 C CA . LEU A 1 78 ? 0.074 1.651 -6.948 1.00 98.50 78 LEU A CA 1
ATOM 622 C C . LEU A 1 78 ? 0.351 2.814 -7.913 1.00 98.50 78 LEU A C 1
ATOM 624 O O . LEU A 1 78 ? 0.620 2.587 -9.093 1.00 98.50 78 LEU A O 1
ATOM 628 N N . SER A 1 79 ? 0.285 4.053 -7.423 1.00 98.38 79 SER A N 1
ATOM 629 C CA . SER A 1 79 ? 0.602 5.245 -8.215 1.00 98.38 79 SER A CA 1
ATOM 630 C C . SER A 1 79 ? 2.070 5.253 -8.647 1.00 98.38 79 SER A C 1
ATOM 632 O O . SER A 1 79 ? 2.365 5.435 -9.827 1.00 98.38 79 SER A O 1
ATOM 634 N N . GLU A 1 80 ? 2.990 4.968 -7.722 1.00 97.75 80 GLU A N 1
ATOM 635 C CA . GLU A 1 80 ? 4.425 4.852 -8.005 1.00 97.75 80 GLU A CA 1
ATOM 636 C C . GLU A 1 80 ? 4.716 3.770 -9.052 1.00 97.75 80 GLU A C 1
ATOM 638 O O . GLU A 1 80 ? 5.498 4.006 -9.974 1.00 97.75 80 GLU A O 1
ATOM 643 N N . SER A 1 81 ? 4.028 2.628 -8.970 1.00 97.75 81 SER A N 1
ATOM 644 C CA . SER A 1 81 ? 4.122 1.551 -9.959 1.00 97.75 81 SER A CA 1
ATOM 645 C C . SER A 1 81 ? 3.675 2.000 -11.344 1.00 97.75 81 SER A C 1
ATOM 647 O O . SER A 1 81 ? 4.409 1.821 -12.314 1.00 97.75 81 SER A O 1
ATOM 649 N N . ARG A 1 82 ? 2.529 2.675 -11.460 1.00 96.25 82 ARG A N 1
ATOM 650 C CA . ARG A 1 82 ? 2.058 3.203 -12.752 1.00 96.25 82 ARG A CA 1
ATOM 651 C C . ARG A 1 82 ? 3.021 4.228 -13.348 1.00 96.25 82 ARG A C 1
ATOM 653 O O . ARG A 1 82 ? 3.295 4.184 -14.542 1.00 96.25 82 ARG A O 1
ATOM 660 N N . GLN A 1 83 ? 3.583 5.110 -12.525 1.00 95.88 83 GLN A N 1
ATOM 661 C CA . GLN A 1 83 ? 4.583 6.077 -12.983 1.00 95.88 83 GLN A CA 1
ATOM 662 C C . GLN A 1 83 ? 5.883 5.397 -13.433 1.00 95.88 83 GLN A C 1
ATOM 664 O O . GLN A 1 83 ? 6.479 5.804 -14.428 1.00 95.88 83 GLN A O 1
ATOM 669 N N . ALA A 1 84 ? 6.337 4.365 -12.717 1.00 94.69 84 ALA A N 1
ATOM 670 C CA . ALA A 1 84 ? 7.512 3.590 -13.105 1.00 94.69 84 ALA A CA 1
ATOM 671 C C . ALA A 1 84 ? 7.280 2.812 -14.408 1.00 94.69 84 ALA A C 1
ATOM 673 O O . ALA A 1 84 ? 8.174 2.765 -15.249 1.00 94.69 84 ALA A O 1
ATOM 674 N N . LEU A 1 85 ? 6.071 2.281 -14.611 1.00 94.69 85 LEU A N 1
ATOM 675 C CA . LEU A 1 85 ? 5.671 1.651 -15.866 1.00 94.69 85 LEU A CA 1
ATOM 676 C C . LEU A 1 85 ? 5.693 2.648 -17.032 1.00 94.69 85 LEU A C 1
ATOM 678 O O . LEU A 1 85 ? 6.259 2.339 -18.073 1.00 94.69 85 LEU A O 1
ATOM 682 N N . ALA A 1 86 ? 5.153 3.855 -16.845 1.00 91.81 86 ALA A N 1
ATOM 683 C CA . ALA A 1 86 ? 5.194 4.898 -17.871 1.00 91.81 86 ALA A CA 1
ATOM 684 C C . ALA A 1 86 ? 6.639 5.279 -18.252 1.00 91.81 86 ALA A C 1
ATOM 686 O O . ALA A 1 86 ? 6.956 5.404 -19.433 1.00 91.81 86 ALA A O 1
ATOM 687 N N . ARG A 1 87 ? 7.544 5.391 -17.265 1.00 90.38 87 ARG A N 1
ATOM 688 C CA . ARG A 1 87 ? 8.981 5.610 -17.520 1.00 90.38 87 ARG A CA 1
ATOM 689 C C . ARG A 1 87 ? 9.623 4.448 -18.274 1.00 90.38 87 ARG A C 1
ATOM 691 O O . ARG A 1 87 ? 10.419 4.685 -19.172 1.00 90.38 87 ARG A O 1
ATOM 698 N N . LEU A 1 88 ? 9.284 3.208 -17.919 1.00 90.31 88 LEU A N 1
ATOM 699 C CA . LEU A 1 88 ? 9.799 2.017 -18.595 1.00 90.31 88 LEU A CA 1
ATOM 700 C C . LEU A 1 88 ? 9.387 1.998 -20.072 1.00 90.31 88 LEU A C 1
ATOM 702 O O . LEU A 1 88 ? 10.227 1.768 -20.933 1.00 90.31 88 LEU A O 1
ATOM 706 N N . VAL A 1 89 ? 8.116 2.276 -20.349 1.00 89.00 89 VAL A N 1
ATOM 707 C CA . VAL A 1 89 ? 7.547 2.301 -21.704 1.00 89.00 89 VAL A CA 1
ATOM 708 C C . VAL A 1 89 ? 8.191 3.397 -22.552 1.00 89.00 89 VAL A C 1
ATOM 710 O O . VAL A 1 89 ? 8.679 3.121 -23.647 1.00 89.00 89 VAL A O 1
ATOM 713 N N . SER A 1 90 ? 8.340 4.600 -21.988 1.00 87.31 90 SER A N 1
ATOM 714 C CA . SER A 1 90 ? 9.069 5.696 -22.634 1.00 87.31 90 SER A CA 1
ATOM 715 C C . SER A 1 90 ? 10.537 5.345 -22.921 1.00 87.31 90 SER A C 1
ATOM 717 O O . SER A 1 90 ? 11.025 5.619 -24.015 1.00 87.31 90 SER A O 1
ATOM 719 N N . ALA A 1 91 ? 11.237 4.685 -21.990 1.00 85.56 91 ALA A N 1
ATOM 720 C CA . ALA A 1 91 ? 12.639 4.291 -22.164 1.00 85.56 91 ALA A CA 1
ATOM 721 C C . ALA A 1 91 ? 12.845 3.189 -23.223 1.00 85.56 91 ALA A C 1
ATOM 723 O O . ALA A 1 91 ? 13.928 3.086 -23.799 1.00 85.56 91 ALA A O 1
ATOM 724 N N . VAL A 1 92 ? 11.823 2.369 -23.486 1.00 85.19 92 VAL A N 1
ATOM 725 C CA . VAL A 1 92 ? 11.820 1.361 -24.562 1.00 85.19 92 VAL A CA 1
ATOM 726 C C . VAL A 1 92 ? 11.444 1.979 -25.920 1.00 85.19 92 VAL A C 1
ATOM 728 O O . VAL A 1 92 ? 11.685 1.364 -26.958 1.00 85.19 92 VAL A O 1
ATOM 731 N N . GLY A 1 93 ? 10.946 3.220 -25.934 1.00 75.00 93 GLY A N 1
ATOM 732 C CA . GLY A 1 93 ? 10.564 3.937 -27.151 1.00 75.00 93 GLY A CA 1
ATOM 733 C C . GLY A 1 93 ? 9.169 3.583 -27.668 1.00 75.00 93 GLY A C 1
ATOM 734 O O . GLY A 1 93 ? 8.870 3.848 -28.829 1.00 75.00 93 GLY A O 1
ATOM 735 N N . GLU A 1 94 ? 8.317 2.987 -26.832 1.00 70.19 94 GLU A N 1
ATOM 736 C CA . GLU A 1 94 ? 6.892 2.846 -27.132 1.00 70.19 94 GL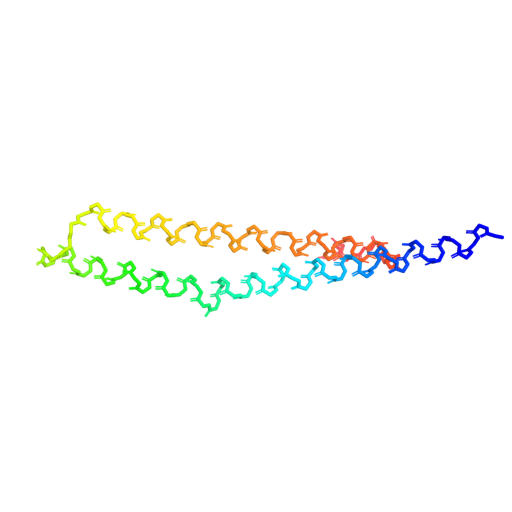U A CA 1
ATOM 737 C C . GLU A 1 94 ? 6.187 4.147 -26.725 1.00 70.19 94 GLU A C 1
ATOM 739 O O . GLU A 1 94 ? 6.173 4.522 -25.553 1.00 70.19 94 GLU A O 1
ATOM 744 N N . GLU A 1 95 ? 5.674 4.883 -27.713 1.00 54.16 95 GLU A N 1
ATOM 745 C CA . GLU A 1 95 ? 5.237 6.271 -27.519 1.00 54.16 95 GLU A CA 1
ATOM 746 C C . GLU A 1 95 ? 3.802 6.412 -26.989 1.00 54.16 95 GLU A C 1
ATOM 748 O O . GLU A 1 95 ? 3.452 7.485 -26.512 1.00 54.16 95 GLU A O 1
ATOM 753 N N . ASP A 1 96 ? 2.972 5.364 -26.968 1.00 52.34 96 ASP A N 1
ATOM 754 C CA . ASP A 1 96 ? 1.615 5.511 -26.437 1.00 52.34 96 ASP A CA 1
ATOM 755 C C . ASP A 1 96 ? 0.973 4.185 -26.004 1.00 52.34 96 ASP A C 1
ATOM 757 O O . ASP A 1 96 ? 0.728 3.289 -26.810 1.00 52.34 96 ASP A O 1
ATOM 761 N N . ILE A 1 97 ? 0.672 4.062 -24.711 1.00 55.62 97 ILE A N 1
ATOM 762 C CA . ILE A 1 97 ? -0.232 3.029 -24.169 1.00 55.62 97 ILE A CA 1
ATOM 763 C C . ILE A 1 97 ? -1.426 3.654 -23.437 1.00 55.62 97 ILE A C 1
ATOM 765 O O . ILE A 1 97 ? -2.157 2.947 -22.743 1.00 55.62 97 ILE A O 1
ATOM 769 N N . TYR A 1 98 ? -1.633 4.969 -23.588 1.00 51.41 98 TYR A N 1
ATOM 770 C CA . TYR A 1 98 ? -2.770 5.689 -23.012 1.00 51.41 98 TYR A CA 1
ATOM 771 C C . TYR A 1 98 ? -3.677 6.344 -24.063 1.00 51.41 98 TYR A C 1
ATOM 773 O O . TYR A 1 98 ? -4.588 7.080 -23.690 1.00 51.41 98 TYR A O 1
ATOM 781 N N . GLU A 1 99 ? -3.525 6.000 -25.343 1.00 43.28 99 GLU A N 1
ATOM 782 C CA . GLU A 1 99 ? -4.549 6.223 -26.365 1.00 43.28 99 GLU A CA 1
ATOM 783 C C . GLU A 1 99 ? -5.330 4.922 -26.647 1.00 43.28 99 GLU A C 1
ATOM 785 O O . GLU A 1 99 ? -5.003 4.148 -27.550 1.00 43.28 99 GLU A O 1
ATOM 790 N N . LYS A 1 100 ? -6.351 4.645 -25.823 1.00 36.09 100 LYS A N 1
ATOM 791 C CA . LYS A 1 100 ? -7.583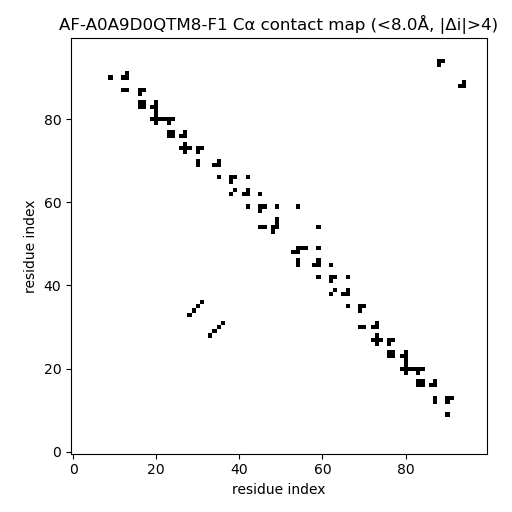 3.922 -26.198 1.00 36.09 100 LYS A CA 1
ATOM 792 C C . LYS A 1 100 ? -8.654 4.002 -25.116 1.00 36.09 100 LYS A C 1
ATOM 794 O O . LYS A 1 100 ? -8.332 3.732 -23.938 1.00 36.09 100 LYS A O 1
#

Secondary structure (DSSP, 8-state):
-HHHHHHHHHHHHHHHHHHHHHHHHHHHHHIIIIIHHHHHHHHHHHHHHHHTTSS-HHHHHHHHHHHHHHHHHHHHHHHHHHHHHHHHHHHHT---SS--

Solvent-accessible surface area (backbone atoms only — not comparable to full-atom values): 5176 Å² total; per-residue (Å²): 120,67,67,63,54,51,51,53,50,47,54,54,48,35,53,48,23,50,50,50,18,52,56,22,43,52,50,20,47,46,28,66,77,45,52,37,57,53,31,50,51,48,31,53,53,34,48,57,30,35,78,69,74,73,36,58,69,68,59,33,52,50,37,48,52,52,32,53,53,41,53,50,49,24,55,50,24,43,50,51,14,54,53,22,46,53,50,28,38,54,62,73,66,53,88,74,92,82,85,127

Mean predicted aligned error: 5.67 Å

Radius of gyration: 21.07 Å; Cα contacts (8 Å, |Δi|>4): 77; chains: 1; bounding box: 52×17×56 Å

Nearest PDB structures (foldseek):
  1wp1-assembly2_B  TM=9.489E-01  e=1.806E-01  Pseudomonas aeruginosa
  6zre-assembly2_B  TM=9.415E-01  e=5.047E-01  Pseudomonas aeruginosa PAO1
  4k7k-assembly2_B  TM=8.964E-01  e=5.990E-01  Escherichia coli K-12
  2ysu-assembly1_B  TM=7.682E-01  e=3.384E-01  Escherichia coli
  5azs-assembly1_A  TM=8.277E-01  e=8.436E-01  Pseudomonas aeruginosa PAO1

pLDDT: mean 91.72, std 12.76, range [36.09, 98.88]